Protein AF-A0A2T0GV36-F1 (afdb_monomer_lite)

InterPro domains:
  IPR040851 ParB-like, C-terminal [PF18064] (2-47)

Radius of gyration: 17.24 Å; chains: 1; bounding box: 33×23×56 Å

Secondary structure (DSSP, 8-state):
-HHHHHHHHHHHTTSSTT-SSHHHHHHHHHHHHHHHHHHHHSTTPPPPP--S----S-------

Foldseek 3Di:
DVVVLVVQLVVCCCVPVQSVDSVSVVVVVVVVVQQVCCVVPVVSDHDDDPPDPDPPDDDDPDDD

Structure (mmCIF, N/CA/C/O backbone):
data_AF-A0A2T0GV36-F1
#
_entry.id   AF-A0A2T0GV36-F1
#
loop_
_atom_site.group_PDB
_atom_site.id
_atom_site.type_symbol
_atom_site.label_atom_id
_atom_site.label_alt_id
_atom_site.label_comp_id
_atom_site.label_asym_id
_atom_site.label_entity_id
_atom_site.label_seq_id
_atom_site.pdbx_PDB_ins_code
_atom_site.Cartn_x
_atom_site.Cartn_y
_atom_site.Cartn_z
_atom_site.occupancy
_atom_site.B_iso_or_equiv
_atom_site.auth_seq_id
_atom_site.auth_comp_id
_atom_site.auth_asym_id
_atom_site.auth_atom_id
_atom_site.pdbx_PDB_model_num
ATOM 1 N N . MET A 1 1 ? 17.339 -4.013 3.410 1.00 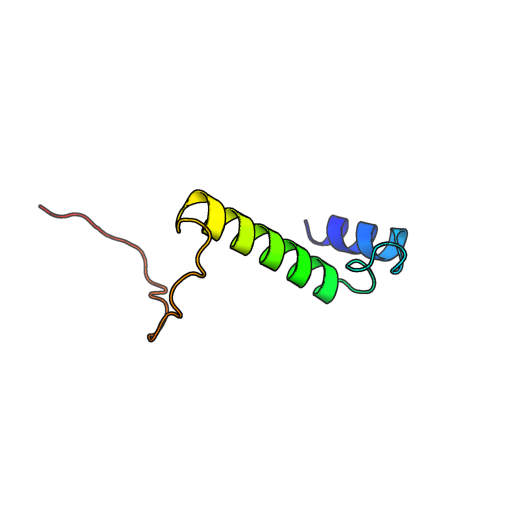87.25 1 MET A N 1
ATOM 2 C CA . MET A 1 1 ? 16.024 -4.023 2.725 1.00 87.25 1 MET A CA 1
ATOM 3 C C . MET A 1 1 ? 16.023 -3.149 1.477 1.00 87.25 1 MET A C 1
ATOM 5 O O . MET A 1 1 ? 15.694 -3.663 0.419 1.00 87.25 1 MET A O 1
ATOM 9 N N . ILE A 1 2 ? 16.435 -1.878 1.570 1.00 90.75 2 ILE A N 1
ATOM 10 C CA . 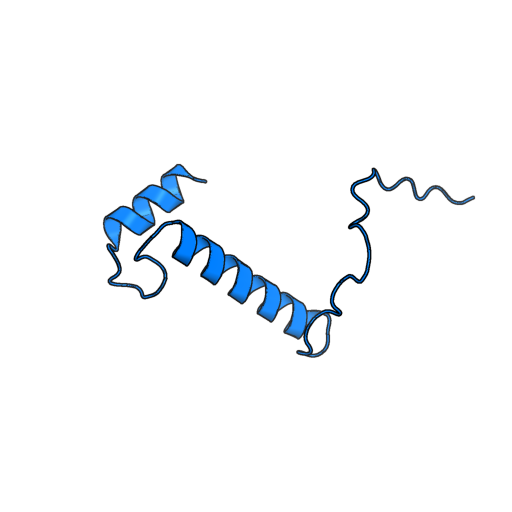ILE A 1 2 ? 16.446 -0.935 0.434 1.00 90.75 2 ILE A CA 1
ATOM 11 C C . ILE A 1 2 ? 17.183 -1.473 -0.802 1.00 90.75 2 ILE A C 1
ATOM 13 O O . ILE A 1 2 ? 16.645 -1.389 -1.898 1.00 90.75 2 ILE A O 1
ATOM 17 N N . GLU A 1 3 ? 18.339 -2.118 -0.640 1.00 95.38 3 GLU A N 1
ATOM 18 C CA . GLU A 1 3 ? 19.061 -2.705 -1.784 1.00 95.38 3 GLU A CA 1
ATOM 19 C C . GLU A 1 3 ? 18.275 -3.815 -2.500 1.00 95.38 3 GLU A C 1
ATOM 21 O O . GLU A 1 3 ? 18.332 -3.932 -3.719 1.00 95.38 3 GLU A O 1
ATOM 26 N N . ARG A 1 4 ? 17.449 -4.579 -1.774 1.00 93.38 4 ARG A N 1
ATOM 27 C CA . ARG A 1 4 ? 16.566 -5.591 -2.380 1.00 93.38 4 ARG A CA 1
ATOM 28 C C . ARG A 1 4 ? 15.414 -4.948 -3.152 1.00 93.38 4 ARG A C 1
ATOM 30 O O . ARG A 1 4 ? 15.020 -5.469 -4.186 1.00 93.38 4 ARG A O 1
ATOM 37 N N . VAL A 1 5 ? 14.895 -3.822 -2.660 1.00 91.81 5 VAL A N 1
ATOM 38 C CA . VAL A 1 5 ? 13.863 -3.027 -3.349 1.00 91.81 5 VAL A CA 1
ATOM 39 C C . VAL A 1 5 ? 14.428 -2.451 -4.646 1.00 91.81 5 VAL A C 1
ATOM 41 O O . VAL A 1 5 ? 13.817 -2.618 -5.696 1.00 91.81 5 VAL A O 1
ATOM 44 N N . LYS A 1 6 ? 15.622 -1.845 -4.592 1.00 90.88 6 LYS A N 1
ATOM 45 C CA . LYS A 1 6 ? 16.320 -1.331 -5.779 1.00 90.88 6 LYS A CA 1
ATOM 46 C C . LYS A 1 6 ? 16.548 -2.428 -6.815 1.00 90.88 6 LYS A C 1
ATOM 48 O O . LYS A 1 6 ? 16.219 -2.229 -7.977 1.00 90.88 6 LYS A O 1
ATOM 53 N N . ALA A 1 7 ? 17.054 -3.585 -6.386 1.00 95.38 7 ALA A N 1
ATOM 54 C CA . ALA A 1 7 ? 17.281 -4.721 -7.273 1.00 95.38 7 ALA A CA 1
ATOM 55 C C . ALA A 1 7 ? 15.981 -5.212 -7.930 1.00 95.38 7 ALA A C 1
ATOM 57 O O . ALA A 1 7 ? 15.974 -5.466 -9.127 1.00 95.38 7 ALA A O 1
ATOM 58 N N . ALA A 1 8 ? 14.878 -5.301 -7.180 1.00 92.25 8 ALA A N 1
ATOM 59 C CA . ALA A 1 8 ? 13.587 -5.723 -7.723 1.00 92.25 8 ALA A CA 1
ATOM 60 C C . ALA A 1 8 ? 13.030 -4.735 -8.761 1.00 92.25 8 ALA A C 1
ATOM 62 O O . ALA A 1 8 ? 12.589 -5.156 -9.824 1.00 92.25 8 ALA A O 1
ATOM 63 N N . VAL A 1 9 ? 13.088 -3.430 -8.478 1.00 93.00 9 VAL A N 1
ATOM 64 C CA . VAL A 1 9 ? 12.659 -2.377 -9.417 1.00 93.00 9 VAL A CA 1
ATOM 65 C C . VAL A 1 9 ? 13.528 -2.384 -10.674 1.00 93.00 9 VAL A C 1
ATOM 67 O O . VAL A 1 9 ? 12.999 -2.343 -11.777 1.00 93.00 9 VAL A O 1
ATOM 70 N N . ALA A 1 10 ? 14.850 -2.508 -10.527 1.00 93.19 10 ALA A N 1
ATOM 71 C CA . ALA A 1 10 ? 15.765 -2.577 -11.663 1.00 93.19 10 ALA A CA 1
ATOM 72 C C . ALA A 1 10 ? 15.566 -3.845 -12.511 1.00 93.19 10 ALA A C 1
ATOM 74 O O . ALA A 1 10 ? 15.679 -3.782 -13.729 1.00 93.19 10 ALA A O 1
ATOM 75 N N . ALA A 1 11 ? 15.274 -4.984 -11.875 1.00 94.75 11 ALA A N 1
ATOM 76 C CA . ALA A 1 11 ? 15.084 -6.257 -12.564 1.00 94.75 11 ALA A CA 1
ATOM 77 C C . ALA A 1 11 ? 13.742 -6.352 -13.301 1.00 94.75 11 ALA A C 1
ATOM 79 O O . ALA A 1 11 ? 13.667 -7.040 -14.311 1.00 94.75 11 ALA A O 1
ATOM 80 N N . LEU A 1 12 ? 12.693 -5.705 -12.783 1.00 93.94 12 LEU A N 1
ATOM 81 C CA . LEU A 1 12 ? 11.343 -5.792 -13.341 1.00 93.94 12 LEU A CA 1
ATOM 82 C C . LEU A 1 12 ? 10.990 -4.600 -14.230 1.00 93.94 12 LEU A C 1
ATOM 84 O O . LEU A 1 12 ? 10.133 -4.743 -15.086 1.00 93.94 12 LEU A O 1
ATOM 88 N N . GLY A 1 13 ? 11.609 -3.431 -14.041 1.00 85.75 13 GLY A N 1
ATOM 89 C CA . GLY A 1 13 ? 11.527 -2.309 -14.982 1.00 85.75 13 GLY A CA 1
ATOM 90 C C . GLY A 1 13 ? 10.115 -1.809 -15.319 1.00 85.75 13 GLY A C 1
ATOM 91 O O . GLY A 1 13 ? 9.947 -1.149 -16.339 1.00 85.75 13 GLY A O 1
ATOM 92 N N . GLY A 1 14 ? 9.102 -2.114 -14.498 1.00 83.06 14 GLY A N 1
ATOM 93 C CA . GLY A 1 14 ? 7.697 -1.807 -14.788 1.00 83.06 14 GLY A CA 1
ATOM 94 C C . GLY A 1 14 ? 6.886 -2.936 -15.437 1.00 83.06 14 GLY A C 1
ATOM 95 O O . GLY A 1 14 ? 5.674 -2.778 -15.565 1.00 83.06 14 GLY A O 1
ATOM 96 N N . ASP A 1 15 ? 7.489 -4.089 -15.747 1.00 86.81 15 ASP A N 1
ATOM 97 C CA . ASP A 1 15 ? 6.781 -5.291 -16.227 1.00 86.81 15 ASP A CA 1
ATOM 98 C C . ASP A 1 15 ? 5.731 -5.777 -15.215 1.00 86.81 15 ASP A C 1
ATOM 100 O O . ASP A 1 15 ? 4.689 -6.329 -15.569 1.00 86.81 15 ASP A O 1
ATOM 104 N N . VAL A 1 16 ? 5.983 -5.526 -13.928 1.00 87.94 16 VAL A N 1
ATOM 105 C CA . VAL A 1 16 ? 4.971 -5.600 -12.873 1.00 87.94 16 VAL A CA 1
ATOM 106 C C . VAL A 1 16 ? 4.498 -4.181 -12.575 1.00 87.94 16 VAL A C 1
ATOM 108 O O . VAL A 1 16 ? 5.316 -3.321 -12.246 1.00 87.94 16 VAL A O 1
ATOM 111 N N . ALA A 1 17 ? 3.181 -3.953 -12.611 1.00 82.12 17 ALA A N 1
ATOM 112 C CA . ALA A 1 17 ? 2.554 -2.624 -12.545 1.00 82.12 17 ALA A CA 1
ATOM 113 C C . ALA A 1 17 ? 3.050 -1.713 -11.402 1.00 82.12 17 ALA A C 1
ATOM 115 O O . ALA A 1 17 ? 3.056 -0.495 -11.536 1.00 82.12 17 ALA A O 1
ATOM 116 N N . HIS A 1 18 ? 3.494 -2.290 -10.283 1.00 86.69 18 HIS A N 1
ATOM 117 C CA . HIS A 1 18 ? 3.975 -1.557 -9.107 1.00 86.69 18 HIS A CA 1
ATOM 118 C C . HIS A 1 18 ? 5.503 -1.516 -8.996 1.00 86.69 18 HIS A C 1
ATOM 120 O O . HIS A 1 18 ? 6.035 -1.295 -7.921 1.00 86.69 18 HIS A O 1
ATOM 126 N N . THR A 1 19 ? 6.228 -1.791 -10.077 1.00 89.88 19 THR A N 1
ATOM 127 C CA . THR A 1 19 ? 7.703 -1.822 -10.097 1.00 89.88 19 THR A CA 1
ATOM 128 C C . THR A 1 19 ? 8.301 -0.833 -11.089 1.00 89.88 19 THR A C 1
ATOM 130 O O . THR A 1 19 ? 9.505 -0.856 -11.316 1.00 89.88 19 THR A O 1
ATOM 133 N N . ALA A 1 20 ? 7.475 0.063 -11.640 1.00 87.38 20 ALA A N 1
ATOM 134 C CA . ALA A 1 20 ? 7.922 1.159 -12.496 1.00 87.38 20 ALA A CA 1
ATOM 135 C C . ALA A 1 20 ? 8.847 2.135 -11.743 1.00 87.38 20 ALA A C 1
ATOM 137 O O . ALA A 1 20 ? 9.768 2.705 -12.324 1.00 87.38 20 ALA A O 1
ATOM 138 N N . SER A 1 21 ? 8.647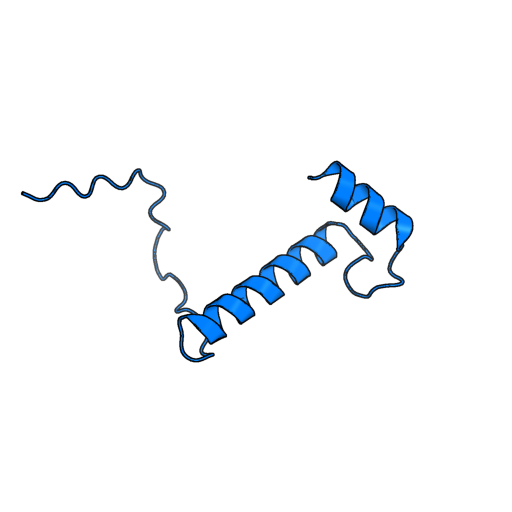 2.289 -10.431 1.00 93.50 21 SER A N 1
ATOM 139 C CA . SER A 1 21 ? 9.543 3.029 -9.546 1.00 93.50 21 SER A CA 1
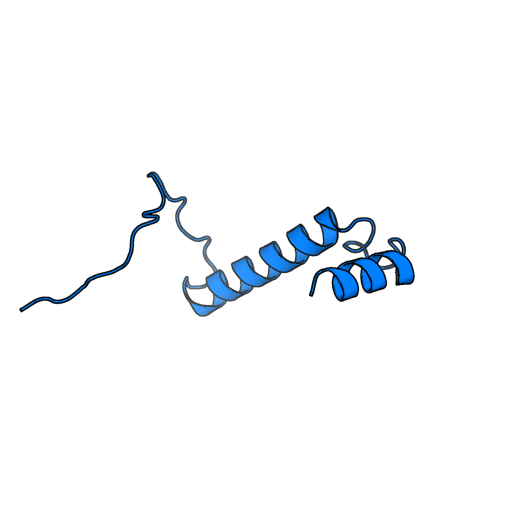ATOM 140 C C . SER A 1 21 ? 9.583 2.429 -8.135 1.00 93.50 21 SER A C 1
ATOM 142 O O . SER A 1 21 ? 8.743 1.613 -7.749 1.00 93.50 21 SER A O 1
ATOM 144 N N . MET A 1 22 ? 10.557 2.861 -7.323 1.00 92.56 22 MET A N 1
ATOM 145 C CA . MET A 1 22 ? 10.605 2.500 -5.898 1.00 92.56 22 MET A CA 1
ATOM 146 C C . MET A 1 22 ? 9.391 3.025 -5.125 1.00 92.56 22 MET A C 1
ATOM 148 O O . MET A 1 22 ? 8.912 2.340 -4.222 1.00 92.56 22 MET A O 1
ATOM 152 N N . SER A 1 23 ? 8.906 4.222 -5.465 1.00 91.94 23 SER A N 1
ATOM 153 C CA . SER A 1 23 ? 7.747 4.834 -4.812 1.00 91.94 23 SER A CA 1
ATOM 154 C C . SER A 1 23 ? 6.482 4.023 -5.073 1.00 91.94 23 SER A C 1
ATOM 156 O O . SER A 1 23 ? 5.763 3.727 -4.124 1.00 91.94 23 SER A O 1
ATOM 158 N N . ASP A 1 24 ? 6.275 3.574 -6.314 1.00 91.62 24 ASP A N 1
ATOM 159 C CA . ASP A 1 24 ? 5.113 2.753 -6.681 1.00 91.62 24 ASP A CA 1
ATOM 160 C C . ASP A 1 24 ? 5.118 1.412 -5.943 1.00 91.62 24 ASP A C 1
ATOM 162 O O . ASP A 1 24 ? 4.080 0.952 -5.461 1.00 91.62 24 ASP A O 1
ATOM 166 N N . LEU A 1 25 ? 6.300 0.804 -5.798 1.00 93.56 25 LEU A N 1
ATOM 167 C CA . LEU A 1 25 ? 6.448 -0.461 -5.084 1.00 93.56 25 LEU A CA 1
ATOM 168 C C . LEU A 1 25 ? 6.125 -0.307 -3.600 1.00 93.56 25 LEU A C 1
ATOM 170 O O . LEU A 1 25 ? 5.425 -1.141 -3.023 1.00 93.56 25 LEU A O 1
ATOM 174 N N . VAL A 1 26 ? 6.624 0.763 -2.979 1.00 94.00 26 VAL A N 1
ATOM 175 C CA . VAL A 1 26 ? 6.348 1.066 -1.572 1.00 94.00 26 VAL A CA 1
ATOM 176 C C . VAL A 1 26 ? 4.870 1.387 -1.372 1.00 94.00 26 VAL A C 1
ATOM 178 O O . VAL A 1 26 ? 4.256 0.827 -0.467 1.00 94.00 26 VAL A O 1
ATOM 181 N N . GLU A 1 27 ? 4.282 2.232 -2.219 1.00 95.31 27 GLU A N 1
ATOM 182 C CA . GLU A 1 27 ? 2.869 2.597 -2.128 1.00 95.31 27 GLU A CA 1
ATOM 183 C C . GLU A 1 27 ? 1.970 1.365 -2.257 1.00 95.31 27 GLU A C 1
ATOM 185 O O . GLU A 1 27 ? 1.078 1.157 -1.432 1.00 95.31 27 GLU A O 1
ATOM 190 N N . HIS A 1 28 ? 2.234 0.507 -3.243 1.00 95.50 28 HIS A N 1
ATOM 191 C CA . HIS A 1 28 ? 1.469 -0.718 -3.429 1.00 95.50 28 HIS A CA 1
ATOM 192 C C . HIS A 1 28 ? 1.604 -1.676 -2.242 1.00 95.50 28 HIS A C 1
ATOM 194 O O . HIS A 1 28 ? 0.602 -2.208 -1.759 1.00 95.50 28 HIS A O 1
ATOM 200 N N . ALA A 1 29 ? 2.829 -1.890 -1.749 1.00 94.88 29 ALA A N 1
ATOM 201 C CA . ALA A 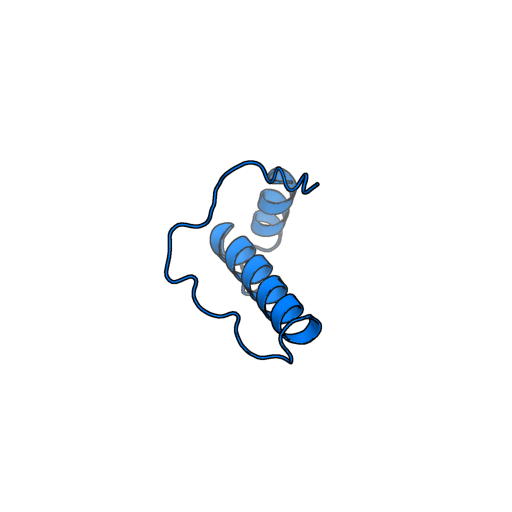1 29 ? 3.069 -2.769 -0.611 1.00 94.88 29 ALA A CA 1
ATOM 202 C C . ALA A 1 29 ? 2.346 -2.274 0.651 1.00 94.88 29 ALA A C 1
ATOM 204 O O . ALA A 1 29 ? 1.712 -3.069 1.345 1.00 94.88 29 ALA A O 1
ATOM 205 N N . LEU A 1 30 ? 2.398 -0.965 0.919 1.00 96.31 30 LEU A N 1
ATOM 206 C CA . LEU A 1 30 ? 1.703 -0.350 2.049 1.00 96.31 30 LEU A CA 1
ATOM 207 C C . LEU A 1 30 ? 0.185 -0.441 1.897 1.00 96.31 30 LEU A C 1
ATOM 209 O O . LEU A 1 30 ? -0.489 -0.836 2.844 1.00 96.31 30 LEU A O 1
ATOM 213 N N . ARG A 1 31 ? -0.355 -0.139 0.711 1.00 96.50 31 ARG A N 1
ATOM 214 C CA . ARG A 1 31 ? -1.793 -0.242 0.432 1.00 96.50 31 ARG A CA 1
ATOM 215 C C . ARG A 1 31 ? -2.306 -1.659 0.681 1.00 96.50 31 ARG A C 1
ATOM 217 O O . ARG A 1 31 ? -3.257 -1.839 1.434 1.00 96.50 31 ARG A O 1
ATOM 224 N N . ARG A 1 32 ? -1.627 -2.665 0.120 1.00 97.00 32 ARG A N 1
ATOM 225 C CA . ARG A 1 32 ? -1.983 -4.081 0.294 1.00 97.00 32 ARG A CA 1
ATOM 226 C C . ARG A 1 32 ? -1.994 -4.493 1.764 1.00 97.00 32 ARG A C 1
ATOM 228 O O . ARG A 1 32 ? -2.849 -5.276 2.180 1.00 97.00 32 ARG A O 1
ATOM 235 N N . GLU A 1 33 ? -1.032 -4.001 2.536 1.00 98.00 33 GLU A N 1
ATOM 236 C CA . GLU A 1 33 ? -0.944 -4.311 3.958 1.00 98.00 33 GLU A CA 1
ATOM 237 C C . GLU A 1 33 ? -2.043 -3.616 4.768 1.00 98.00 33 GLU A C 1
ATOM 239 O O . GLU A 1 33 ? -2.660 -4.258 5.614 1.00 98.00 33 GLU A O 1
ATOM 244 N N . VAL A 1 34 ? -2.358 -2.351 4.473 1.00 97.25 34 VAL A N 1
ATOM 245 C CA . VAL A 1 34 ? -3.485 -1.641 5.100 1.00 97.25 34 VAL A CA 1
ATOM 246 C C . VAL A 1 34 ? -4.794 -2.381 4.840 1.00 97.25 34 VAL A C 1
ATOM 248 O O . VAL A 1 34 ? -5.491 -2.714 5.791 1.00 97.25 34 VAL A O 1
ATOM 251 N N . GLU A 1 35 ? -5.073 -2.755 3.591 1.00 97.31 35 GLU A N 1
ATOM 252 C CA . GLU A 1 35 ? -6.274 -3.526 3.248 1.00 97.31 35 GLU A CA 1
ATOM 253 C C . GLU A 1 35 ? -6.322 -4.884 3.976 1.00 97.31 35 GLU A C 1
ATOM 255 O O . GLU A 1 35 ? -7.389 -5.369 4.357 1.00 97.31 35 GLU A O 1
ATOM 260 N N . ARG A 1 36 ? -5.167 -5.536 4.180 1.00 97.94 36 ARG A N 1
ATOM 261 C CA . ARG A 1 36 ? -5.085 -6.780 4.964 1.00 97.94 36 ARG A CA 1
ATOM 262 C C . ARG A 1 36 ? -5.455 -6.534 6.423 1.00 97.94 36 ARG A C 1
ATOM 264 O O . ARG A 1 36 ? -6.178 -7.341 7.004 1.00 97.94 36 ARG A O 1
ATOM 271 N N . LEU A 1 37 ? -4.961 -5.450 7.010 1.00 98.00 37 LEU A N 1
ATOM 272 C CA . LEU A 1 37 ? -5.262 -5.081 8.388 1.00 98.00 37 LEU A CA 1
ATOM 273 C C . LEU A 1 37 ? -6.734 -4.692 8.556 1.00 98.00 37 LEU A C 1
ATOM 275 O O . LEU A 1 37 ? -7.353 -5.115 9.526 1.00 98.00 37 LEU A O 1
ATOM 279 N N . GLU A 1 38 ? -7.314 -3.973 7.598 1.00 97.81 38 GLU A N 1
ATOM 280 C CA . GLU A 1 38 ? -8.737 -3.619 7.580 1.00 97.81 38 GLU A CA 1
ATOM 281 C C . GLU A 1 38 ? -9.620 -4.871 7.562 1.00 97.81 38 GLU A C 1
ATOM 283 O O . GLU A 1 38 ? -10.508 -5.023 8.401 1.00 97.81 38 GLU A O 1
ATOM 288 N N . ARG A 1 39 ? -9.313 -5.844 6.693 1.00 97.75 39 ARG A N 1
ATOM 289 C CA . ARG A 1 39 ? -10.024 -7.136 6.662 1.00 97.75 39 ARG A CA 1
ATOM 290 C C . ARG A 1 39 ? -9.895 -7.924 7.961 1.00 97.75 39 ARG A C 1
ATOM 292 O O . ARG A 1 39 ? -10.875 -8.495 8.426 1.00 97.75 39 ARG A O 1
ATOM 299 N N . ASN A 1 40 ? -8.699 -7.965 8.539 1.00 97.94 40 ASN A N 1
ATOM 300 C CA . ASN A 1 40 ? -8.419 -8.813 9.697 1.00 97.94 40 ASN A CA 1
ATOM 301 C C . ASN A 1 40 ? -8.851 -8.192 11.031 1.00 97.94 40 ASN A C 1
ATOM 303 O O . ASN A 1 40 ? -9.085 -8.925 11.991 1.00 97.94 40 ASN A O 1
ATOM 307 N N . HIS A 1 41 ? -8.900 -6.862 11.115 1.00 96.06 41 HIS A N 1
ATOM 308 C CA . HIS A 1 41 ? -9.033 -6.145 12.386 1.00 96.06 41 HIS A CA 1
ATOM 309 C C . HIS A 1 41 ? -10.105 -5.056 12.382 1.00 96.06 41 HIS A C 1
ATOM 311 O O . HIS A 1 41 ? -10.378 -4.494 13.438 1.00 96.06 41 HIS A O 1
ATOM 317 N N . ASN A 1 42 ? -10.720 -4.759 11.236 1.00 95.88 42 ASN A N 1
ATOM 318 C CA . ASN A 1 42 ? -11.757 -3.738 11.119 1.00 95.88 42 ASN A CA 1
ATOM 319 C C . ASN A 1 42 ? -12.947 -4.203 10.263 1.00 95.88 42 ASN A C 1
ATOM 321 O O . ASN A 1 42 ? -13.571 -3.402 9.583 1.00 95.88 42 ASN A O 1
ATOM 325 N N . ASN A 1 43 ? -13.251 -5.506 10.263 1.00 94.75 43 ASN A N 1
ATOM 326 C CA . ASN A 1 43 ? -14.361 -6.112 9.505 1.00 94.75 43 ASN A CA 1
ATOM 327 C C . ASN A 1 43 ? -14.342 -5.833 7.988 1.00 94.75 43 ASN A C 1
ATOM 329 O O . ASN A 1 43 ? -15.363 -5.966 7.320 1.00 94.75 43 ASN A O 1
ATOM 333 N N . GLY A 1 44 ? -13.186 -5.466 7.432 1.00 94.81 44 GLY A N 1
ATOM 334 C CA . GLY A 1 44 ? -13.054 -5.042 6.038 1.00 94.81 44 GLY A CA 1
ATOM 335 C C . GLY A 1 44 ? -13.346 -3.563 5.789 1.00 94.81 44 GLY A C 1
ATOM 336 O O . GLY A 1 44 ? -13.157 -3.115 4.661 1.00 94.81 44 GLY A O 1
ATOM 337 N N . ASP A 1 45 ? -13.746 -2.803 6.807 1.00 95.25 45 ASP A N 1
ATOM 338 C CA . ASP A 1 45 ? -13.952 -1.363 6.701 1.00 95.25 45 ASP A CA 1
ATOM 339 C C . ASP A 1 45 ? -12.627 -0.601 6.795 1.00 95.25 45 ASP A C 1
ATOM 341 O O . ASP A 1 45 ? -11.662 -1.051 7.421 1.00 95.25 45 ASP A O 1
ATOM 345 N N . GLN A 1 46 ? -12.590 0.607 6.228 1.00 94.88 46 GLN A N 1
ATOM 346 C CA . GLN A 1 46 ? -11.422 1.478 6.347 1.00 94.88 46 GLN A CA 1
ATOM 347 C C . GLN A 1 46 ? -11.182 1.921 7.787 1.00 94.88 46 GLN A C 1
ATOM 349 O O . GLN A 1 46 ? -12.125 2.270 8.506 1.00 94.88 46 GLN A O 1
ATOM 354 N N . PHE A 1 47 ? -9.912 1.989 8.198 1.00 92.31 47 PHE A N 1
ATOM 355 C CA . PHE A 1 47 ? -9.589 2.555 9.506 1.00 92.31 47 PHE A CA 1
ATOM 356 C C . PHE A 1 47 ? -10.039 4.022 9.592 1.00 92.31 47 PHE A C 1
ATOM 358 O O . PHE A 1 47 ? -9.883 4.790 8.633 1.00 92.31 47 PHE A O 1
ATOM 365 N N . PRO A 1 48 ? -10.569 4.462 10.748 1.00 89.50 48 PRO A N 1
ATOM 366 C CA . PRO A 1 48 ? -10.977 5.844 10.920 1.00 89.50 48 PRO A CA 1
ATOM 367 C C . PRO A 1 48 ? -9.775 6.767 10.725 1.00 89.50 48 PRO A C 1
ATOM 369 O O . PRO A 1 48 ? -8.707 6.570 11.309 1.00 89.50 48 PRO A O 1
ATOM 372 N N . ARG A 1 49 ? -9.960 7.821 9.923 1.00 84.56 49 ARG A N 1
ATOM 373 C CA . ARG A 1 49 ? -8.941 8.864 9.774 1.00 84.56 49 ARG A CA 1
ATOM 374 C C . ARG A 1 49 ? -8.614 9.426 11.152 1.00 84.56 49 ARG A C 1
ATOM 376 O O . ARG A 1 49 ? -9.502 9.934 11.839 1.00 84.56 49 ARG A O 1
ATOM 383 N N . VAL A 1 50 ? -7.341 9.382 11.531 1.00 80.56 50 VAL A N 1
ATOM 384 C CA . VAL A 1 50 ? -6.877 9.962 12.791 1.00 80.56 50 VAL A CA 1
ATOM 385 C C . VAL A 1 50 ? -7.072 11.478 12.721 1.00 80.56 50 VAL A C 1
ATOM 387 O O . VAL A 1 50 ? -6.295 12.198 12.098 1.00 80.56 50 VAL A O 1
ATOM 390 N N . ARG A 1 51 ? -8.145 11.982 13.342 1.00 65.88 51 ARG A N 1
ATOM 391 C CA . ARG A 1 51 ? -8.373 13.418 13.548 1.00 65.88 51 ARG A CA 1
ATOM 392 C C . ARG A 1 51 ? -7.583 13.858 14.782 1.00 65.88 51 ARG A C 1
ATOM 394 O O . ARG A 1 51 ? -8.143 14.044 15.854 1.00 65.88 51 ARG A O 1
ATOM 401 N N . GLY A 1 52 ? -6.264 13.953 14.651 1.00 65.31 52 GLY A N 1
ATOM 402 C CA . GLY A 1 52 ? -5.370 14.369 15.732 1.00 65.31 52 GLY A CA 1
ATOM 403 C C . GLY A 1 52 ? -3.903 14.122 15.394 1.00 65.31 52 GLY A C 1
ATOM 404 O O . GLY A 1 52 ? -3.592 13.406 14.444 1.00 65.31 52 GLY A O 1
ATOM 405 N N . LYS A 1 53 ? -2.980 14.705 16.167 1.00 62.81 53 LYS A N 1
ATOM 406 C CA . LYS A 1 53 ? -1.564 14.318 16.082 1.00 62.81 53 LYS A CA 1
ATOM 407 C C . LYS A 1 53 ? -1.450 12.852 16.494 1.00 62.81 53 LYS A C 1
ATOM 409 O O . LYS A 1 53 ? -1.867 12.499 17.597 1.00 62.81 53 LYS A O 1
ATOM 414 N N . LEU A 1 54 ? -0.872 12.021 15.624 1.00 63.50 54 LEU A N 1
ATOM 415 C CA . LEU A 1 54 ? -0.385 10.700 16.014 1.00 63.50 54 LEU A CA 1
ATOM 416 C C . LEU A 1 54 ? 0.469 10.888 17.271 1.00 63.50 54 LEU A C 1
ATOM 418 O O . LEU A 1 54 ? 1.394 11.704 17.272 1.00 63.50 54 LEU A O 1
ATOM 422 N N . ARG A 1 55 ? 0.125 10.198 18.362 1.00 63.16 55 ARG A N 1
ATOM 423 C CA . ARG A 1 55 ? 0.943 10.221 19.577 1.00 63.16 55 ARG A CA 1
ATOM 424 C C . ARG A 1 55 ? 2.261 9.520 19.264 1.00 63.16 55 ARG A C 1
ATOM 426 O O . ARG A 1 55 ? 2.371 8.307 19.365 1.00 63.16 55 ARG A O 1
ATOM 433 N N . THR A 1 56 ? 3.261 10.297 18.876 1.00 58.78 56 THR A N 1
ATOM 434 C CA . THR A 1 56 ? 4.658 9.870 18.809 1.00 58.78 56 THR A CA 1
ATOM 435 C C . THR A 1 56 ? 5.267 10.067 20.196 1.00 58.78 56 THR A C 1
ATOM 437 O O . THR A 1 56 ? 5.954 11.054 20.448 1.00 58.78 56 THR A O 1
ATOM 440 N N . GLY A 1 57 ? 4.927 9.194 21.140 1.00 56.78 57 GLY A N 1
ATOM 441 C CA . GLY A 1 57 ? 5.474 9.223 22.496 1.00 56.78 57 GLY A CA 1
ATOM 442 C C . GLY A 1 57 ? 5.552 7.809 23.071 1.00 56.78 57 GLY A C 1
ATOM 443 O O . GLY A 1 57 ? 4.729 6.976 22.691 1.00 56.78 57 GLY A O 1
ATOM 444 N N . PRO A 1 58 ? 6.537 7.509 23.934 1.00 54.31 58 PRO A N 1
ATOM 445 C CA . PRO A 1 58 ? 6.687 6.179 24.508 1.00 54.31 58 PRO A CA 1
ATOM 446 C C . PRO A 1 58 ? 5.455 5.828 25.350 1.00 54.31 58 PRO A C 1
ATOM 448 O O . PRO A 1 58 ? 5.075 6.576 26.250 1.00 54.31 58 PRO A O 1
ATOM 451 N N . SER A 1 59 ? 4.823 4.694 25.044 1.00 56.12 59 SER A N 1
ATOM 452 C CA . SER A 1 59 ? 3.759 4.124 25.868 1.00 56.12 59 SER A CA 1
ATOM 453 C C . SER A 1 59 ? 4.344 3.683 27.205 1.00 56.12 59 SER A C 1
ATOM 455 O O . SER A 1 59 ? 4.987 2.640 27.291 1.00 56.12 59 SER A O 1
ATOM 457 N N . THR A 1 60 ? 4.108 4.458 28.256 1.00 56.81 60 THR A N 1
ATOM 458 C CA . THR A 1 60 ? 4.170 3.965 29.632 1.00 56.81 60 THR A CA 1
ATOM 459 C C . THR A 1 60 ? 2.743 3.851 30.138 1.00 56.81 60 THR A C 1
ATOM 461 O O . THR A 1 60 ? 2.216 4.787 30.735 1.00 56.81 60 THR A O 1
ATOM 464 N N . ASP A 1 61 ? 2.108 2.716 29.859 1.00 52.09 61 ASP A N 1
ATOM 465 C CA . ASP A 1 61 ? 0.962 2.280 30.647 1.00 52.09 61 ASP A CA 1
ATOM 466 C C . ASP A 1 61 ? 1.501 1.395 31.778 1.00 52.09 61 ASP A C 1
ATOM 468 O O . ASP A 1 61 ? 1.710 0.195 31.626 1.00 52.09 61 ASP A O 1
ATOM 472 N N . GLN A 1 62 ? 1.853 2.038 32.891 1.00 51.53 62 GLN A N 1
ATOM 473 C CA . GLN A 1 62 ? 1.901 1.394 34.199 1.00 51.53 62 GLN A CA 1
ATOM 474 C C . GLN A 1 62 ? 0.813 2.056 35.054 1.00 51.53 62 GLN A C 1
ATOM 476 O O . GLN A 1 62 ? 1.081 3.013 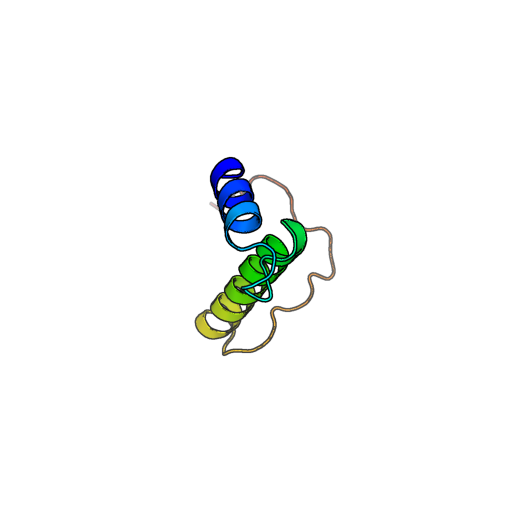35.778 1.00 51.53 62 GLN A O 1
ATOM 481 N N . GLY A 1 63 ? -0.426 1.573 34.937 1.00 52.75 63 GLY A N 1
ATOM 482 C CA . GLY A 1 63 ? -1.445 1.699 35.987 1.00 52.75 63 GLY A CA 1
ATOM 483 C C . GLY A 1 63 ? -1.367 0.443 36.863 1.00 52.75 63 GLY A C 1
ATOM 484 O O . GLY A 1 63 ? -1.428 -0.657 36.323 1.00 52.75 63 GLY A O 1
ATOM 485 N N . ARG A 1 64 ? -0.885 0.522 38.108 1.00 44.03 64 ARG A N 1
ATOM 486 C CA . ARG A 1 64 ? -1.586 0.899 39.354 1.00 44.03 64 ARG A CA 1
ATOM 487 C C . ARG A 1 64 ? -2.716 -0.046 39.743 1.00 44.03 64 ARG A C 1
ATOM 489 O O . ARG A 1 64 ? -3.722 -0.083 39.010 1.00 44.03 64 ARG A O 1
#

Sequence (64 aa):
MIERVKAAVAALGGDVAHTASMSDLVEHALRREVERLERNHNNGDQFPRVRGKLRTGPSTDQGR

pLDDT: mean 84.98, std 15.36, range [44.03, 98.0]

Organism: Actinopolyspora mortivallis (NCBI:txid33906)